Protein AF-A0A267E0D6-F1 (afdb_monomer)

Nearest PDB structures (foldseek):
  5che-assembly1_C  TM=2.047E-01  e=2.163E+00  Arabidopsis thaliana
  5x8t-assembly1_V  TM=2.145E-01  e=2.997E+00  Spinacia oleracea
  7pkt-assembly1_s  TM=1.912E-01  e=7.965E+00  Chlamydomonas reinhardtii

Sequence (137 aa):
MISQPLLALLLAVAAALIPSPVAMATAAEPVCLSAQALAWPRTLGGAPDPLRTYKMSPHSDGTCHFTLLPDSGDPSLKYLVRMDPAGRNPAECRRCVASGCELVTPPSQTEPGCVYRLSNSCQFVSVRASDPSQACP

Mean predicted aligned error: 14.04 Å

Radius of gyration: 26.68 Å; Cα contacts (8 Å, |Δi|>4): 244; chains: 1; bounding box: 34×75×80 Å

pLDDT: mean 7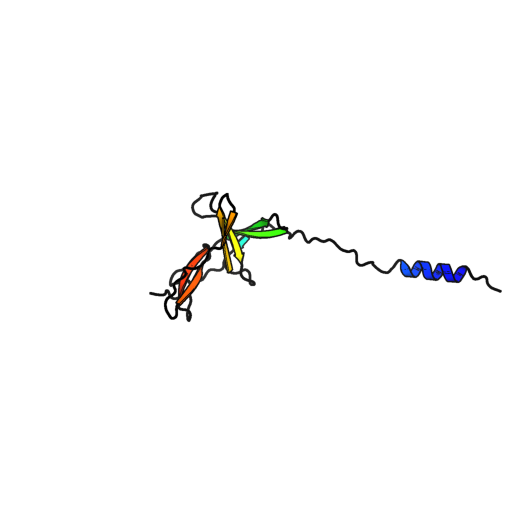3.0, std 18.55, range [36.22, 94.56]

Solvent-accessible surface area (backbone atom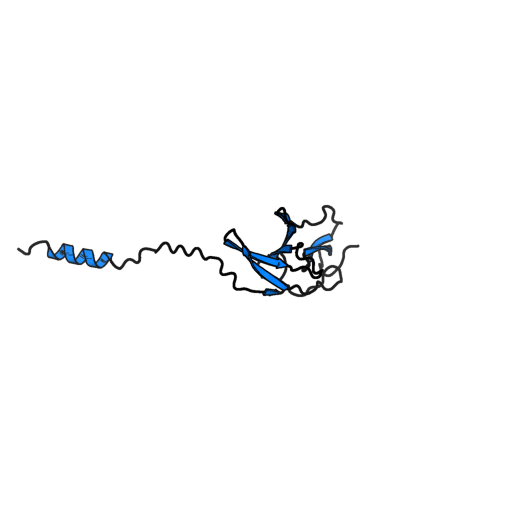s only — not comparable to full-atom values): 8214 Å² total; per-residue (Å²): 137,85,74,76,70,67,68,60,60,62,60,64,65,66,65,74,71,62,79,67,80,69,78,67,78,60,74,66,66,55,78,47,60,82,43,70,46,59,32,60,75,48,54,47,41,69,38,78,36,61,73,34,66,22,47,38,37,68,42,98,86,61,42,69,39,27,30,41,70,49,91,81,73,49,89,65,52,37,28,44,35,40,58,34,98,86,58,40,42,51,68,43,37,22,49,30,48,98,90,48,68,44,76,66,72,70,78,94,75,71,60,92,68,39,40,73,43,64,36,57,83,69,43,68,43,55,10,25,65,93,42,49,46,36,47,50,134

Secondary structure (DSSP, 8-state):
---THHHHHHHHHGGGGS----------------PEEEPPPEEETTEEE---EEEEEE-TTS-EEEEE--TT--TT-EEEEEEPTTSSSEEEEEEEETTEEEE----S---TTEEEEE-TTS-EEEEETTEEEEE--

Foldseek 3Di:
DDDDPVVVVVVVVVVVPPPDPPPPPPPVLVPQPQDWQWAAWDAAAQHIQDIFTWTWDQDPVSDIWTWGDDPVPPRQWIWTFDADPVSHAGPWIWTDGPVGTHTLDDDPDADVQWDWDQTNNRDTFIAGPVDRNHHDD

Structure (mmCIF, N/CA/C/O backbone):
data_AF-A0A267E0D6-F1
#
_entry.id   AF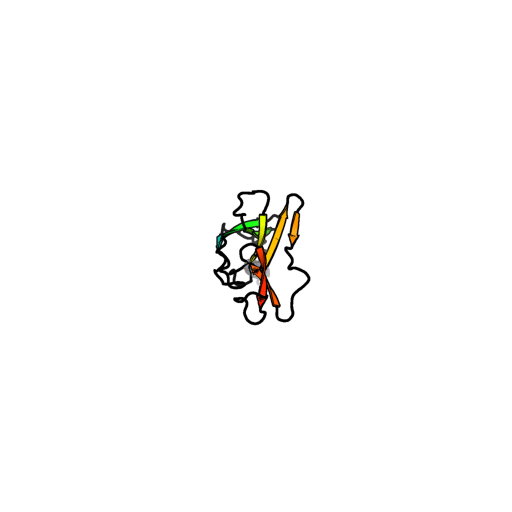-A0A267E0D6-F1
#
loop_
_atom_site.group_PDB
_atom_site.id
_atom_site.type_symbol
_atom_site.label_atom_id
_atom_site.label_alt_id
_atom_site.label_comp_id
_atom_site.label_asym_id
_atom_site.label_entity_id
_atom_site.label_seq_id
_atom_site.pdbx_PDB_ins_code
_atom_site.Cartn_x
_atom_site.Cartn_y
_atom_site.Cartn_z
_atom_site.occupancy
_atom_site.B_iso_or_equiv
_atom_site.auth_seq_id
_atom_sit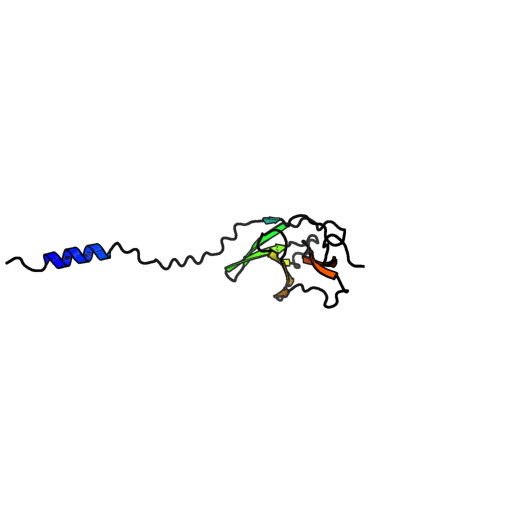e.auth_comp_id
_atom_site.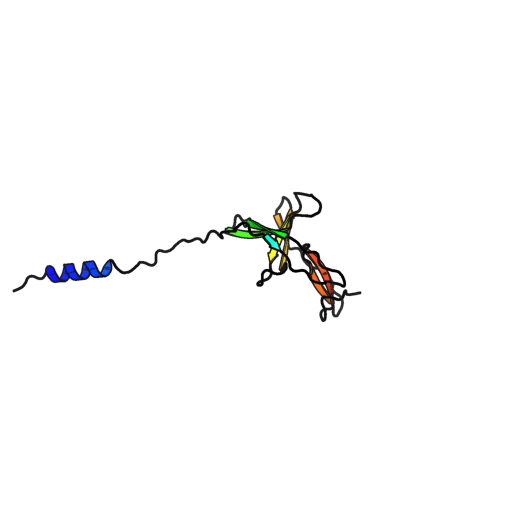auth_asym_id
_atom_site.auth_atom_id
_atom_site.pdbx_PDB_model_num
ATOM 1 N N . MET A 1 1 ? -9.499 -59.025 61.017 1.00 49.00 1 MET A N 1
ATOM 2 C CA . MET A 1 1 ? -10.256 -58.833 59.761 1.00 49.00 1 MET A CA 1
ATOM 3 C C . MET A 1 1 ? -10.448 -57.338 59.595 1.00 49.00 1 MET A C 1
ATOM 5 O O . MET A 1 1 ? -11.284 -56.755 60.271 1.00 49.00 1 MET A O 1
ATOM 9 N N . ILE A 1 2 ? -9.530 -56.702 58.867 1.00 47.69 2 ILE A N 1
ATOM 10 C CA . ILE A 1 2 ? -9.421 -55.242 58.799 1.00 47.69 2 ILE A CA 1
ATOM 11 C C . ILE A 1 2 ? -10.416 -54.748 57.754 1.00 47.69 2 ILE A C 1
ATOM 13 O O . ILE A 1 2 ? -10.408 -55.190 56.608 1.00 47.69 2 ILE A O 1
ATOM 17 N N . SER A 1 3 ? -11.314 -53.896 58.235 1.00 43.91 3 SER A N 1
ATOM 18 C CA . SER A 1 3 ? -12.443 -53.317 57.526 1.00 43.91 3 SER A CA 1
ATOM 19 C C . SER A 1 3 ? -11.979 -52.539 56.289 1.00 43.91 3 SER A C 1
ATOM 21 O O . SER A 1 3 ? -10.941 -51.876 56.306 1.00 43.91 3 SER A O 1
ATOM 23 N N . GLN A 1 4 ? -12.774 -52.604 55.222 1.00 55.06 4 GLN A N 1
ATOM 24 C CA . GLN A 1 4 ? -12.505 -52.043 53.896 1.00 55.06 4 GLN A CA 1
ATOM 25 C C . GLN A 1 4 ? -12.634 -50.504 53.718 1.00 55.06 4 GLN A C 1
ATOM 27 O O . GLN A 1 4 ? -12.395 -50.070 52.590 1.00 55.06 4 GLN A O 1
ATOM 32 N N . PRO A 1 5 ? -12.956 -49.618 54.697 1.00 53.41 5 PRO A N 1
ATOM 33 C CA . PRO A 1 5 ? -13.172 -48.210 54.355 1.00 53.41 5 PRO A CA 1
ATOM 34 C C . PRO A 1 5 ? -11.870 -47.400 54.244 1.00 53.41 5 PRO A C 1
ATOM 36 O O . PRO A 1 5 ? -11.878 -46.309 53.682 1.00 53.41 5 PRO A O 1
ATOM 39 N N . LEU A 1 6 ? -10.737 -47.916 54.736 1.00 49.28 6 LEU A N 1
ATOM 40 C CA . LEU A 1 6 ? -9.462 -47.181 54.749 1.00 49.28 6 LEU A CA 1
ATOM 41 C C . LEU A 1 6 ? -8.773 -47.114 53.378 1.00 49.28 6 LEU A C 1
ATOM 43 O O . LEU A 1 6 ? -8.076 -46.143 53.098 1.00 49.28 6 LEU A O 1
ATOM 47 N N . LEU A 1 7 ? -8.998 -48.097 52.498 1.00 49.84 7 LEU A N 1
ATOM 48 C CA . LEU A 1 7 ? -8.376 -48.117 51.167 1.00 49.84 7 LEU A CA 1
ATOM 49 C C . LEU A 1 7 ? -9.07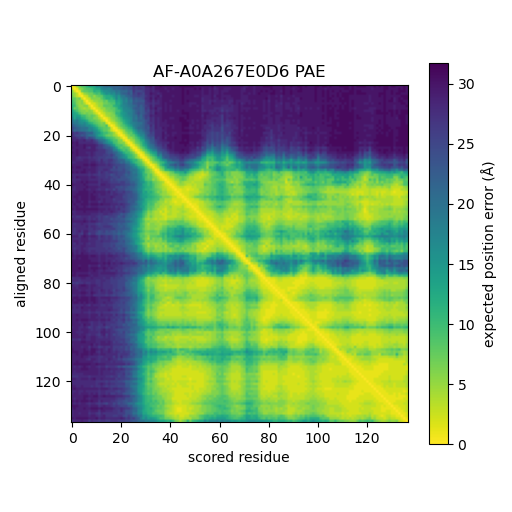7 -47.164 50.180 1.00 49.84 7 LEU A C 1
ATOM 51 O O . LEU A 1 7 ? -8.439 -46.639 49.273 1.00 49.84 7 LEU A O 1
ATOM 55 N N . ALA A 1 8 ? -10.368 -46.884 50.390 1.00 51.53 8 ALA A N 1
ATOM 56 C CA . ALA A 1 8 ? -11.133 -45.959 49.553 1.00 51.53 8 ALA A CA 1
ATOM 57 C C . ALA A 1 8 ? -10.753 -44.486 49.794 1.00 51.53 8 ALA A C 1
ATOM 59 O O . ALA A 1 8 ? -10.767 -43.688 48.859 1.00 51.53 8 ALA A O 1
ATOM 60 N N . LEU A 1 9 ? -10.355 -44.125 51.021 1.00 49.03 9 LEU A N 1
ATOM 61 C CA . LEU A 1 9 ? -9.961 -42.748 51.339 1.00 49.03 9 LEU A CA 1
ATOM 62 C C . LEU A 1 9 ? -8.600 -42.363 50.732 1.00 49.03 9 LEU A C 1
ATOM 64 O O . LEU A 1 9 ? -8.386 -41.202 50.397 1.00 49.03 9 LEU A O 1
ATOM 68 N N . LEU A 1 10 ? -7.699 -43.332 50.540 1.00 49.88 10 LEU A N 1
ATOM 69 C CA . LEU A 1 10 ? -6.371 -43.092 49.962 1.00 49.88 10 LEU A CA 1
ATOM 70 C C . LEU A 1 10 ? -6.407 -42.849 48.443 1.00 49.88 10 LEU A C 1
ATOM 72 O O . LEU A 1 10 ? -5.568 -42.109 47.935 1.00 49.88 10 LEU A O 1
ATOM 76 N N . LEU A 1 11 ? -7.397 -43.386 47.718 1.00 49.59 11 LEU A N 1
ATOM 77 C CA . LEU A 1 11 ? -7.556 -43.120 46.279 1.00 49.59 11 LEU A CA 1
ATOM 78 C C . LEU A 1 11 ? -8.271 -41.796 45.963 1.00 49.59 11 LEU A C 1
ATOM 80 O O . LEU A 1 11 ? -8.097 -41.270 44.867 1.00 49.59 11 LEU A O 1
ATOM 84 N N . ALA A 1 12 ? -9.019 -41.215 46.905 1.00 47.62 12 ALA A N 1
ATOM 85 C CA . ALA A 1 12 ? -9.700 -39.936 46.685 1.00 47.62 12 ALA A CA 1
ATOM 86 C C . ALA A 1 12 ? -8.750 -38.721 46.741 1.00 47.62 12 ALA A C 1
ATOM 88 O O . ALA A 1 12 ? -9.035 -37.689 46.139 1.00 47.62 12 ALA A O 1
ATOM 89 N N . VAL A 1 13 ? -7.600 -38.838 47.417 1.00 48.19 13 VAL A N 1
ATOM 90 C CA . VAL A 1 13 ? -6.628 -37.733 47.551 1.00 48.19 13 VAL A CA 1
ATOM 91 C C . VAL A 1 13 ? -5.671 -37.656 46.352 1.00 48.19 13 VAL A C 1
ATOM 93 O O . VAL A 1 13 ? -5.160 -36.585 46.036 1.00 48.19 13 VAL A O 1
ATOM 96 N N . ALA A 1 14 ? -5.481 -38.752 45.611 1.00 43.69 14 ALA A N 1
ATOM 97 C CA . ALA A 1 14 ? -4.600 -38.779 44.440 1.00 43.69 14 ALA A CA 1
ATOM 98 C C . ALA A 1 14 ? -5.231 -38.181 43.163 1.00 43.69 14 ALA A C 1
ATOM 100 O O . ALA A 1 14 ? -4.512 -37.856 42.222 1.00 43.69 14 ALA A O 1
ATOM 101 N N . ALA A 1 15 ? -6.555 -37.991 43.125 1.00 44.34 15 ALA A N 1
ATOM 102 C CA . ALA A 1 15 ? -7.247 -37.392 41.977 1.00 44.34 15 ALA A CA 1
ATOM 103 C C . ALA A 1 15 ? -7.317 -35.851 42.028 1.00 44.34 15 ALA A C 1
ATOM 105 O O . ALA A 1 15 ? -7.684 -35.224 41.038 1.00 44.34 15 ALA A O 1
ATOM 106 N N . ALA A 1 16 ? -6.932 -35.227 43.147 1.00 43.62 16 ALA A N 1
ATOM 107 C CA . ALA A 1 16 ? -6.955 -33.771 43.319 1.00 43.62 16 ALA A CA 1
ATOM 108 C C . ALA A 1 16 ? -5.681 -33.055 42.816 1.00 43.62 16 ALA A C 1
ATOM 110 O O . ALA A 1 16 ? -5.557 -31.843 42.968 1.00 43.62 16 ALA A O 1
ATOM 111 N N . LEU A 1 17 ? -4.734 -33.790 42.221 1.00 42.44 17 LEU A N 1
ATOM 112 C CA . LEU A 1 17 ? -3.463 -33.259 41.703 1.00 42.44 17 LEU A CA 1
ATOM 113 C C . LEU A 1 17 ? -3.293 -33.433 40.192 1.00 42.44 17 LEU A C 1
ATOM 115 O O . LEU A 1 17 ? -2.207 -33.203 39.667 1.00 42.44 17 LEU A O 1
ATOM 119 N N . ILE A 1 18 ? -4.360 -33.787 39.475 1.00 40.94 18 ILE A N 1
ATOM 120 C CA . ILE A 1 18 ? -4.381 -33.568 38.033 1.00 40.94 18 ILE A CA 1
ATOM 121 C C . ILE A 1 18 ? -4.766 -32.099 37.862 1.00 40.94 18 ILE A C 1
ATOM 123 O O . ILE A 1 18 ? -5.914 -31.754 38.155 1.00 40.94 18 ILE A O 1
ATOM 127 N N . PRO A 1 19 ? -3.864 -31.204 37.423 1.00 37.72 19 PRO A N 1
ATOM 128 C CA . PRO A 1 19 ? -4.329 -29.971 36.830 1.00 37.72 19 PRO A CA 1
ATOM 129 C C . PRO A 1 19 ? -5.203 -30.400 35.655 1.00 37.72 19 PRO A C 1
ATOM 131 O O . PRO A 1 19 ? -4.705 -30.851 34.622 1.00 37.72 19 PRO A O 1
ATOM 134 N N . SER A 1 20 ? -6.524 -30.298 35.821 1.00 38.62 20 SER A N 1
ATOM 135 C CA . SER A 1 20 ? -7.407 -30.107 34.682 1.00 38.62 20 SER A CA 1
ATOM 136 C C . SER A 1 20 ? -6.698 -29.093 33.792 1.00 38.62 20 SER A C 1
ATOM 138 O O . SER A 1 20 ? -6.246 -28.071 34.328 1.00 38.62 20 SER A O 1
ATOM 140 N N . PRO A 1 21 ? -6.542 -29.335 32.479 1.00 39.62 21 PRO A N 1
ATOM 141 C CA . PRO A 1 21 ? -6.255 -28.236 31.592 1.00 39.62 21 PRO A CA 1
ATOM 142 C C . PRO A 1 21 ? -7.449 -27.315 31.790 1.00 39.62 21 PRO A C 1
ATOM 144 O O . PRO A 1 21 ? -8.543 -27.557 31.283 1.00 39.62 21 PRO A O 1
ATOM 147 N N . VAL A 1 22 ? -7.258 -26.303 32.640 1.00 39.66 22 VAL A N 1
ATOM 148 C CA . VAL A 1 22 ? -7.991 -25.063 32.568 1.00 39.66 22 VAL A CA 1
ATOM 149 C C . VAL A 1 22 ? -7.966 -24.799 31.082 1.00 39.66 22 VAL A C 1
ATOM 151 O O . VAL A 1 22 ? -6.899 -24.592 30.498 1.00 39.66 22 VAL A O 1
ATOM 154 N N . ALA A 1 23 ? -9.132 -24.942 30.459 1.00 37.84 23 ALA A N 1
ATOM 155 C CA . ALA A 1 23 ? -9.439 -24.225 29.255 1.00 37.84 23 ALA A CA 1
ATOM 156 C C . ALA A 1 23 ? -9.204 -22.771 29.655 1.00 37.84 23 ALA A C 1
ATOM 158 O O . ALA A 1 23 ? -10.096 -22.079 30.140 1.00 37.84 23 ALA A O 1
ATOM 159 N N . MET A 1 24 ? -7.939 -22.356 29.571 1.00 36.94 24 MET A N 1
ATOM 160 C CA . MET A 1 24 ? -7.554 -20.978 29.530 1.00 36.94 24 MET A CA 1
ATOM 161 C C . MET A 1 24 ? -8.149 -20.570 28.200 1.00 36.94 24 MET A C 1
ATOM 163 O O . MET A 1 24 ? -7.518 -20.630 27.152 1.00 36.94 24 MET A O 1
ATOM 167 N N . ALA A 1 25 ? -9.405 -20.144 28.262 1.00 41.34 25 ALA A N 1
ATOM 168 C CA . ALA A 1 25 ? -9.803 -18.944 27.576 1.00 41.34 25 ALA A CA 1
ATOM 169 C C . ALA A 1 25 ? -8.898 -17.809 28.089 1.00 41.34 25 ALA A C 1
ATOM 171 O O . ALA A 1 25 ? -9.309 -16.927 28.826 1.00 41.34 25 ALA A O 1
ATOM 172 N N . THR A 1 26 ? -7.619 -17.876 27.747 1.00 36.22 26 THR A N 1
ATOM 173 C CA . THR A 1 26 ? -6.995 -16.747 27.114 1.00 36.22 26 THR A CA 1
ATOM 174 C C . THR A 1 26 ? -7.219 -17.072 25.630 1.00 36.22 26 THR A C 1
ATOM 176 O O . THR A 1 26 ? -6.380 -17.614 24.928 1.00 36.22 26 THR A O 1
ATOM 179 N N . ALA A 1 27 ? -8.400 -16.810 25.061 1.00 38.28 27 ALA A N 1
ATOM 180 C CA . ALA A 1 27 ? -8.655 -15.462 24.558 1.00 38.28 27 ALA A CA 1
ATOM 181 C C . ALA A 1 27 ? -7.470 -14.557 24.903 1.00 38.28 27 ALA A C 1
ATOM 183 O O . ALA A 1 27 ? -7.521 -13.754 25.829 1.00 38.28 27 ALA A O 1
ATOM 184 N N . ALA A 1 28 ? -6.332 -14.810 24.251 1.00 40.50 28 ALA A N 1
ATOM 185 C CA . ALA A 1 28 ? -5.340 -13.790 24.082 1.00 40.50 28 ALA A CA 1
ATOM 186 C C . ALA A 1 28 ? -6.118 -12.724 23.321 1.00 40.50 28 ALA A C 1
ATOM 188 O O . ALA A 1 28 ? -6.192 -12.767 22.097 1.00 40.50 28 ALA A O 1
ATOM 189 N N . GLU A 1 29 ? -6.799 -11.831 24.053 1.00 40.16 29 GLU A N 1
ATOM 190 C CA . GLU A 1 29 ? -7.022 -10.490 23.554 1.00 40.16 29 GLU A CA 1
ATOM 191 C C . GLU A 1 29 ? -5.669 -10.133 22.970 1.00 40.16 29 GLU A C 1
ATOM 193 O O . GLU A 1 29 ? -4.671 -10.231 23.701 1.00 40.16 29 GLU A O 1
ATOM 198 N N . PRO A 1 30 ? -5.565 -9.908 21.652 1.00 48.78 30 PRO A N 1
ATOM 199 C CA . PRO A 1 30 ? -4.284 -9.543 21.114 1.00 48.78 30 PRO A CA 1
ATOM 200 C C . PRO A 1 30 ? -3.941 -8.262 21.858 1.00 48.78 30 PRO A C 1
ATOM 202 O O . PRO A 1 30 ? -4.595 -7.229 21.705 1.00 48.78 30 PRO A O 1
ATOM 205 N N . VAL A 1 31 ? -2.980 -8.353 22.772 1.00 51.88 31 VAL A N 1
ATOM 206 C CA . VAL A 1 31 ? -2.470 -7.188 23.457 1.00 51.88 31 VAL A CA 1
ATOM 207 C C . VAL A 1 31 ? -1.721 -6.465 22.358 1.00 51.88 31 VAL A C 1
ATOM 209 O O . VAL A 1 31 ? -0.533 -6.684 22.126 1.00 51.88 31 VAL A O 1
ATOM 212 N N . CYS A 1 32 ? -2.453 -5.636 21.621 1.00 61.03 32 CYS A N 1
ATOM 213 C CA . CYS A 1 32 ? -1.906 -4.619 20.763 1.00 61.03 32 CYS A CA 1
ATOM 214 C C . CYS A 1 32 ? -1.313 -3.600 21.730 1.00 61.03 32 CYS A C 1
ATOM 216 O O . CYS A 1 32 ? -1.879 -2.530 21.952 1.00 61.03 32 CYS A O 1
ATOM 218 N N . LEU A 1 33 ? -0.187 -3.960 22.364 1.00 51.66 33 LEU A N 1
ATOM 219 C CA . LEU A 1 33 ? 0.751 -2.990 22.903 1.00 51.66 33 LEU A CA 1
ATOM 220 C C . LEU A 1 33 ? 0.846 -1.928 21.822 1.00 51.66 33 LEU A C 1
ATOM 222 O O . LEU A 1 33 ? 0.992 -2.286 20.654 1.00 51.66 33 LEU A O 1
ATOM 226 N N . SER A 1 34 ? 0.640 -0.667 22.195 1.00 53.28 34 SER A N 1
ATOM 227 C CA . SER A 1 34 ? 0.633 0.502 21.316 1.00 53.28 34 SER A CA 1
ATOM 228 C C . SER A 1 34 ? 1.992 0.653 20.630 1.00 53.28 34 SER A C 1
ATOM 230 O O . SER A 1 34 ? 2.797 1.521 20.961 1.00 53.28 34 SER A O 1
ATOM 232 N N . ALA A 1 35 ? 2.267 -0.266 19.719 1.00 61.59 35 ALA A N 1
ATOM 233 C CA . ALA A 1 35 ? 3.508 -0.472 19.034 1.00 61.59 35 ALA A CA 1
ATOM 234 C C . ALA A 1 35 ? 3.410 0.315 17.741 1.00 61.59 35 ALA A C 1
ATOM 236 O O . ALA A 1 35 ? 2.410 0.284 17.016 1.00 61.59 35 ALA A O 1
ATOM 237 N N . GLN A 1 36 ? 4.455 1.077 17.484 1.00 66.19 36 GLN A N 1
ATOM 238 C CA . GLN A 1 36 ? 4.648 1.703 16.198 1.00 66.19 36 GLN A CA 1
ATOM 239 C C . GLN A 1 36 ? 5.469 0.722 15.370 1.00 66.19 36 GLN A C 1
ATOM 241 O O . GLN A 1 36 ? 6.537 0.297 15.808 1.00 66.19 36 GLN A O 1
ATOM 246 N N . ALA A 1 37 ? 4.968 0.338 14.201 1.00 69.12 37 ALA A N 1
ATOM 247 C CA . ALA A 1 37 ? 5.808 -0.328 13.216 1.00 69.12 37 ALA A CA 1
ATOM 248 C C . ALA A 1 37 ? 6.477 0.751 12.372 1.00 69.12 37 ALA A C 1
ATOM 250 O O . ALA A 1 37 ? 5.803 1.660 11.881 1.00 69.12 37 ALA A O 1
ATOM 251 N N . LEU A 1 38 ? 7.791 0.652 12.209 1.00 75.94 38 LEU A N 1
ATOM 252 C CA . LEU A 1 38 ? 8.526 1.467 11.256 1.00 75.94 38 LEU A CA 1
ATOM 253 C C . LEU A 1 38 ? 8.768 0.611 10.019 1.00 75.94 38 LEU A C 1
ATOM 255 O O . LEU A 1 38 ? 9.388 -0.447 10.126 1.00 75.94 38 LEU A O 1
ATOM 259 N N . ALA A 1 39 ? 8.292 1.049 8.856 1.00 77.81 39 ALA A N 1
ATOM 260 C CA . ALA A 1 39 ? 8.718 0.392 7.633 1.00 77.81 39 ALA A CA 1
ATOM 261 C C . ALA A 1 39 ? 10.211 0.634 7.401 1.00 77.81 39 ALA A C 1
ATOM 263 O O . ALA A 1 39 ? 10.683 1.761 7.544 1.00 77.81 39 ALA A O 1
ATOM 264 N N . TRP A 1 40 ? 10.944 -0.404 7.003 1.00 77.00 40 TRP A N 1
ATOM 265 C CA . TRP A 1 40 ? 12.360 -0.276 6.682 1.00 77.00 40 TRP A CA 1
ATOM 266 C C . TRP A 1 40 ? 12.555 0.516 5.376 1.00 77.00 40 TRP A C 1
ATOM 268 O O . TRP A 1 40 ? 11.755 0.367 4.438 1.00 77.00 40 TRP A O 1
ATOM 278 N N . PRO A 1 41 ? 13.612 1.348 5.292 1.00 76.88 41 PRO A N 1
ATOM 279 C CA . PRO A 1 41 ? 13.923 2.096 4.094 1.00 76.88 41 PRO A CA 1
ATOM 280 C C . PRO A 1 41 ? 14.402 1.125 3.018 1.00 76.88 41 PRO A C 1
ATOM 282 O O . PRO A 1 41 ? 15.151 0.182 3.279 1.00 76.88 41 PRO A O 1
ATOM 285 N N . ARG A 1 42 ? 13.958 1.369 1.794 1.00 86.38 42 ARG A N 1
ATOM 286 C CA . ARG A 1 42 ? 14.336 0.603 0.608 1.00 86.38 42 ARG A CA 1
ATOM 287 C C . ARG A 1 42 ? 14.266 1.509 -0.606 1.00 86.38 42 ARG A C 1
ATOM 289 O O . ARG A 1 42 ? 13.613 2.547 -0.562 1.00 86.38 42 ARG A O 1
ATOM 296 N N . THR A 1 43 ? 14.907 1.104 -1.688 1.00 87.69 43 THR A N 1
ATOM 297 C CA . THR A 1 43 ? 14.757 1.770 -2.982 1.00 87.69 43 THR A CA 1
ATOM 298 C C . THR A 1 43 ? 13.725 1.005 -3.795 1.00 87.69 43 THR A C 1
ATOM 300 O O . THR A 1 43 ? 13.820 -0.215 -3.920 1.00 87.69 43 THR A O 1
ATOM 303 N N . LEU A 1 44 ? 12.736 1.711 -4.333 1.00 89.12 44 LEU A N 1
ATOM 304 C CA . LEU A 1 44 ? 11.758 1.173 -5.270 1.00 89.12 44 LEU A CA 1
ATOM 305 C C . LEU A 1 44 ? 11.736 2.063 -6.505 1.00 89.12 44 LEU A C 1
ATOM 307 O O . LEU A 1 44 ? 11.578 3.276 -6.394 1.00 89.12 44 LEU A O 1
ATOM 311 N N . GLY A 1 45 ? 11.895 1.470 -7.687 1.00 87.12 45 GLY A N 1
ATOM 312 C CA . GLY A 1 45 ? 11.759 2.221 -8.936 1.00 87.12 45 GLY A CA 1
ATOM 313 C C . GLY A 1 45 ? 12.773 3.365 -9.096 1.00 87.12 45 GLY A C 1
ATOM 314 O O . GLY A 1 45 ? 12.446 4.410 -9.642 1.00 87.12 45 GLY A O 1
ATOM 315 N N . GLY A 1 46 ? 13.988 3.210 -8.569 1.00 87.19 46 GLY A N 1
ATOM 316 C CA . GLY A 1 46 ? 15.041 4.228 -8.604 1.00 87.19 46 GLY A CA 1
ATOM 317 C C . GLY A 1 46 ? 14.897 5.339 -7.561 1.00 87.19 46 GLY A C 1
ATOM 318 O O . GLY A 1 46 ? 15.771 6.200 -7.486 1.00 87.19 46 GLY A O 1
ATOM 319 N N . ALA A 1 47 ? 13.844 5.316 -6.739 1.00 86.38 47 ALA A N 1
ATOM 320 C CA . ALA A 1 47 ? 13.583 6.317 -5.710 1.00 86.38 47 ALA A CA 1
ATOM 321 C C . ALA A 1 47 ? 13.578 5.699 -4.299 1.00 86.38 47 ALA A C 1
ATOM 323 O O . ALA A 1 47 ? 13.193 4.538 -4.127 1.00 86.38 47 ALA A O 1
ATOM 324 N N . PRO A 1 48 ? 13.992 6.451 -3.265 1.00 86.75 48 PRO A N 1
ATOM 325 C CA . PRO A 1 48 ? 13.843 6.006 -1.886 1.00 86.75 48 PRO A CA 1
ATOM 326 C C . PRO A 1 48 ? 12.355 5.896 -1.519 1.00 86.75 48 PRO A C 1
ATOM 328 O O . PRO A 1 48 ? 11.605 6.865 -1.617 1.00 86.75 48 PRO A O 1
ATOM 331 N N . ASP A 1 49 ? 11.935 4.715 -1.066 1.00 86.50 49 ASP A N 1
ATOM 332 C CA . ASP A 1 49 ? 10.624 4.477 -0.465 1.00 86.50 49 ASP A CA 1
ATOM 333 C C . ASP A 1 49 ? 10.647 5.045 0.964 1.00 86.50 49 ASP A C 1
ATOM 335 O O . ASP A 1 49 ? 11.401 4.537 1.808 1.00 86.50 49 ASP A O 1
ATOM 339 N N . PRO A 1 50 ? 9.895 6.124 1.252 1.00 80.88 50 PRO A N 1
ATOM 340 C CA . PRO A 1 50 ? 10.036 6.857 2.500 1.00 80.88 50 PRO A CA 1
ATOM 341 C C . PRO A 1 50 ? 9.743 5.968 3.710 1.00 80.88 50 PRO A C 1
ATOM 343 O O . PRO A 1 50 ? 8.893 5.072 3.674 1.00 80.88 50 PRO A O 1
ATOM 346 N N . LEU A 1 51 ? 10.435 6.251 4.814 1.00 81.88 51 LEU A N 1
ATOM 347 C CA . LEU A 1 51 ? 10.102 5.671 6.111 1.00 81.88 51 LEU A CA 1
ATOM 348 C C . LEU A 1 51 ? 8.662 6.051 6.460 1.00 81.88 51 LEU A C 1
ATOM 350 O O . LEU A 1 51 ? 8.286 7.223 6.401 1.00 81.88 51 LEU A O 1
ATOM 354 N N . ARG A 1 52 ? 7.860 5.056 6.835 1.00 83.00 52 ARG A N 1
ATOM 355 C CA . ARG A 1 52 ? 6.493 5.264 7.309 1.00 83.00 52 ARG A CA 1
ATOM 356 C C . ARG A 1 52 ? 6.308 4.620 8.665 1.00 83.00 52 ARG A C 1
ATOM 358 O O . ARG A 1 52 ? 6.711 3.477 8.881 1.00 83.00 52 ARG A O 1
ATOM 365 N N . THR A 1 53 ? 5.683 5.377 9.554 1.00 79.94 53 THR A N 1
ATOM 366 C CA . THR A 1 53 ? 5.258 4.900 10.862 1.00 79.94 53 THR A CA 1
ATOM 367 C C . THR A 1 53 ? 3.807 4.469 10.768 1.00 79.94 53 THR A C 1
ATOM 369 O O . THR A 1 53 ? 2.952 5.243 10.335 1.00 79.94 53 THR A O 1
ATOM 372 N N . TYR A 1 54 ? 3.522 3.254 11.217 1.00 81.00 54 TYR A N 1
ATOM 373 C CA . TYR A 1 54 ? 2.161 2.754 11.326 1.00 81.00 54 TYR A CA 1
ATOM 374 C C . TYR A 1 54 ? 1.777 2.619 12.785 1.00 81.00 54 TYR A C 1
ATOM 376 O O . TYR A 1 54 ? 2.527 2.076 13.599 1.00 81.00 54 TYR A O 1
ATOM 384 N N . LYS A 1 55 ? 0.573 3.079 13.107 1.00 80.44 55 LYS A N 1
ATOM 385 C CA . LYS A 1 55 ? 0.002 2.921 14.437 1.00 80.44 55 LYS A CA 1
ATOM 386 C C . LYS A 1 55 ? -0.689 1.566 14.525 1.00 80.44 55 LYS A C 1
ATOM 388 O O . LYS A 1 55 ? -1.674 1.350 13.824 1.00 80.44 55 LYS A O 1
ATOM 393 N N . MET A 1 56 ? -0.210 0.673 15.385 1.00 79.81 56 MET A N 1
ATOM 394 C CA . MET A 1 56 ? -0.932 -0.557 15.702 1.00 79.81 56 MET A CA 1
ATOM 395 C C . MET A 1 56 ? -2.128 -0.228 16.599 1.00 79.81 56 MET A C 1
ATOM 397 O O . MET A 1 56 ? -2.023 0.577 17.527 1.00 79.81 56 MET A O 1
ATOM 401 N N . SER A 1 57 ? -3.296 -0.783 16.303 1.00 75.19 57 SER A N 1
ATOM 402 C CA . SER A 1 57 ? -4.500 -0.609 17.117 1.00 75.19 57 SER A CA 1
ATOM 403 C C . SER A 1 57 ? -5.313 -1.901 17.149 1.00 75.19 57 SER A C 1
ATOM 405 O O . SER A 1 57 ? -5.353 -2.605 16.135 1.00 75.19 57 SER A O 1
ATOM 407 N N . PRO A 1 58 ? -5.949 -2.221 18.289 1.00 73.44 58 PRO A N 1
ATOM 408 C CA . PRO A 1 58 ? -6.869 -3.344 18.364 1.00 73.44 58 PRO A CA 1
ATOM 409 C C . PRO A 1 58 ? -8.072 -3.090 17.456 1.00 73.44 58 PRO A C 1
ATOM 411 O O . PRO A 1 58 ? -8.585 -1.970 17.372 1.00 73.44 58 PRO A O 1
ATOM 414 N N . HIS A 1 59 ? -8.495 -4.132 16.755 1.00 69.94 59 HIS A N 1
ATOM 415 C CA . HIS A 1 59 ? -9.656 -4.140 15.887 1.00 69.94 59 HIS A CA 1
ATOM 416 C C . HIS A 1 59 ? -10.783 -4.977 16.505 1.00 69.94 59 HIS A C 1
ATOM 418 O O . HIS A 1 59 ? -10.559 -5.813 17.380 1.00 69.94 59 HIS A O 1
ATOM 424 N N . SER A 1 60 ? -12.021 -4.715 16.081 1.00 66.69 60 SER A N 1
ATOM 425 C CA . SER A 1 60 ? -13.237 -5.293 16.674 1.00 66.69 60 SER A CA 1
ATOM 426 C C . SER A 1 60 ? -13.354 -6.810 16.512 1.00 66.69 60 SER A C 1
ATOM 428 O O . SER A 1 60 ? -14.136 -7.437 17.215 1.00 66.69 60 SER A O 1
ATOM 430 N N . ASP A 1 61 ? -12.597 -7.393 15.586 1.00 70.44 61 ASP A N 1
ATOM 431 C CA . ASP A 1 61 ? -12.504 -8.837 15.357 1.00 70.44 61 ASP A CA 1
ATOM 432 C C . ASP A 1 61 ? -11.487 -9.531 16.278 1.00 70.44 61 ASP A C 1
ATOM 434 O O . ASP A 1 61 ? -11.216 -10.719 16.114 1.00 70.44 61 ASP A O 1
ATOM 438 N N . GLY A 1 62 ? -10.918 -8.806 17.246 1.00 63.22 62 GLY A N 1
ATOM 439 C CA . GLY A 1 62 ? -9.907 -9.348 18.141 1.00 63.22 62 GLY A CA 1
ATOM 440 C C . GLY A 1 62 ? -8.573 -9.574 17.438 1.00 63.22 62 GLY A C 1
ATOM 441 O O . GLY A 1 62 ? -7.846 -10.492 17.810 1.00 63.22 62 GLY A O 1
ATOM 442 N N . THR A 1 63 ? -8.239 -8.758 16.432 1.00 70.12 63 THR A N 1
ATOM 443 C CA . THR A 1 63 ? -6.908 -8.704 15.805 1.00 70.12 63 THR A CA 1
ATOM 444 C C . THR A 1 63 ? -6.256 -7.326 15.976 1.00 70.12 63 THR A C 1
ATOM 446 O O . THR A 1 63 ? -6.908 -6.355 16.358 1.00 70.12 63 THR A O 1
ATOM 449 N N . CYS A 1 64 ? -4.948 -7.215 15.725 1.00 71.38 64 CYS A N 1
ATOM 450 C CA . CYS A 1 64 ? -4.263 -5.923 15.677 1.00 71.38 64 CYS A CA 1
ATOM 451 C C . CYS A 1 64 ? -4.066 -5.489 14.231 1.00 71.38 64 CYS A C 1
ATOM 453 O O . CYS A 1 64 ? -3.459 -6.217 13.445 1.00 71.38 64 CYS A O 1
ATOM 455 N N . HIS A 1 65 ? -4.472 -4.267 13.906 1.00 75.31 65 HIS A N 1
ATOM 456 C CA . HIS A 1 65 ? -4.239 -3.686 12.592 1.00 75.31 65 HIS A CA 1
ATOM 457 C C . HIS A 1 65 ? -3.256 -2.525 12.672 1.00 75.31 65 HIS A C 1
ATOM 459 O O . HIS A 1 65 ? -3.322 -1.691 13.577 1.00 75.31 65 HIS A O 1
ATOM 465 N N . PHE A 1 66 ? -2.351 -2.448 11.700 1.00 79.56 66 PHE A N 1
ATOM 466 C CA . PHE A 1 66 ? -1.498 -1.281 11.524 1.00 79.56 66 PHE A CA 1
ATOM 467 C C . PHE A 1 66 ? -2.246 -0.245 10.700 1.00 79.56 66 PHE A C 1
ATOM 469 O O . PHE A 1 66 ? -2.840 -0.579 9.684 1.00 79.56 66 PHE A O 1
ATOM 476 N N . THR A 1 67 ? -2.232 1.011 11.129 1.00 77.19 67 THR A N 1
ATOM 477 C CA . THR A 1 67 ? -2.843 2.106 10.382 1.00 77.19 67 THR A CA 1
ATOM 478 C C . THR A 1 67 ? -1.768 3.054 9.883 1.00 77.19 67 THR A C 1
ATOM 480 O O . THR A 1 67 ? -1.019 3.600 10.698 1.00 77.19 67 THR A O 1
ATOM 483 N N . LEU A 1 68 ? -1.698 3.275 8.568 1.00 76.50 68 LEU A N 1
ATOM 484 C CA . LEU A 1 68 ? -0.932 4.397 8.025 1.00 76.50 68 LEU A CA 1
ATOM 485 C C . LEU A 1 68 ? -1.762 5.664 8.228 1.00 76.50 68 LEU A C 1
ATOM 487 O O . LEU A 1 68 ? -2.859 5.783 7.675 1.00 76.50 68 LEU A O 1
ATOM 491 N N . LEU A 1 69 ? -1.252 6.588 9.039 1.00 68.25 69 LEU A N 1
ATOM 492 C CA . LEU A 1 69 ? -1.829 7.922 9.143 1.00 68.25 69 LEU A CA 1
ATOM 493 C C . LEU A 1 69 ? -1.411 8.712 7.894 1.00 68.25 69 LEU A C 1
ATOM 495 O O . LEU A 1 69 ? -0.227 8.701 7.549 1.00 68.25 69 LEU A O 1
ATOM 499 N N . PRO A 1 70 ? -2.348 9.351 7.183 1.00 61.41 70 PRO A N 1
ATOM 500 C CA . PRO A 1 70 ? -2.012 10.099 5.986 1.00 61.41 70 PRO A CA 1
ATOM 501 C C . PRO A 1 70 ? -1.196 11.340 6.356 1.00 61.41 70 PRO A C 1
ATOM 503 O O . PRO A 1 70 ? -1.534 12.072 7.284 1.00 61.41 70 PRO A O 1
ATOM 506 N N . ASP A 1 71 ? -0.143 11.598 5.581 1.00 60.50 71 ASP A N 1
ATOM 507 C CA . ASP A 1 71 ? 0.665 12.824 5.673 1.00 60.50 71 ASP A CA 1
ATOM 508 C C . ASP A 1 71 ? -0.176 14.076 5.359 1.00 60.50 71 ASP A C 1
ATOM 510 O O . ASP A 1 71 ? 0.073 15.165 5.861 1.00 60.50 71 ASP A O 1
ATOM 514 N N . SER A 1 72 ? -1.229 13.898 4.554 1.00 51.38 72 SER A N 1
ATOM 515 C CA . SER A 1 72 ? -2.086 14.957 4.022 1.00 51.38 72 SER A CA 1
ATOM 516 C C . SER A 1 72 ? -3.065 15.566 5.031 1.00 51.38 72 SER A C 1
ATOM 518 O O . SER A 1 72 ? -3.892 16.383 4.637 1.00 51.38 72 SER A O 1
ATOM 520 N N . GLY A 1 73 ? -3.025 15.166 6.308 1.00 48.03 73 GLY A N 1
ATOM 521 C CA . GLY A 1 73 ? -3.882 15.735 7.356 1.00 48.03 73 GLY A CA 1
ATOM 522 C C . GLY A 1 73 ? -5.378 15.426 7.214 1.00 48.03 73 GLY A C 1
ATOM 523 O O . GLY A 1 73 ? -6.170 15.942 7.997 1.00 48.03 73 GLY A O 1
ATOM 524 N N . ASP A 1 74 ? -5.771 14.582 6.254 1.00 51.88 74 ASP A N 1
ATOM 525 C CA . ASP A 1 74 ? -7.152 14.136 6.065 1.00 51.88 74 ASP A CA 1
ATOM 526 C C . ASP A 1 74 ? -7.456 12.984 7.042 1.00 51.88 74 ASP A C 1
ATOM 528 O O . ASP A 1 74 ? -6.954 11.874 6.865 1.00 51.88 74 ASP A O 1
ATOM 532 N N . PRO A 1 75 ? -8.255 13.195 8.100 1.00 57.28 75 PRO A N 1
ATOM 533 C CA . PRO A 1 75 ? -8.508 12.163 9.105 1.00 57.28 75 PRO A CA 1
ATOM 534 C C . PRO A 1 75 ? -9.408 11.028 8.589 1.00 57.28 75 PRO A C 1
ATOM 536 O O . PRO A 1 75 ? -9.572 10.014 9.280 1.00 57.28 75 PRO A O 1
ATOM 539 N N . SER A 1 76 ? -10.024 11.199 7.416 1.00 55.66 76 SER A N 1
ATOM 540 C CA . SER A 1 76 ? -10.955 10.255 6.801 1.00 55.66 76 SER A CA 1
ATOM 541 C C . SER A 1 76 ? -10.235 9.182 5.988 1.00 55.66 76 SER A C 1
ATOM 543 O O . SER A 1 76 ? -10.786 8.100 5.791 1.00 55.66 76 SER A O 1
ATOM 545 N N . LEU A 1 77 ? -9.002 9.444 5.555 1.00 60.00 77 LEU A N 1
ATOM 546 C CA . LEU A 1 77 ? -8.219 8.525 4.740 1.00 60.00 77 LEU A CA 1
ATOM 547 C C . LEU A 1 77 ? -7.312 7.664 5.625 1.00 60.00 77 LEU A C 1
ATOM 549 O O . LEU A 1 77 ? -6.221 8.062 6.010 1.00 60.00 77 LEU A O 1
ATOM 553 N N . LYS A 1 78 ? -7.760 6.456 5.963 1.00 77.69 78 LYS A N 1
ATOM 554 C CA . LYS A 1 78 ? -6.983 5.512 6.784 1.00 77.69 78 LYS A CA 1
ATOM 555 C C . LYS A 1 78 ? -6.649 4.284 5.958 1.00 77.69 78 LYS A C 1
ATOM 557 O O . LYS A 1 78 ? -7.529 3.746 5.294 1.00 77.69 78 LYS A O 1
ATOM 562 N N . TYR A 1 79 ? -5.408 3.814 6.014 1.00 85.00 79 TYR A N 1
ATOM 563 C CA . TYR A 1 79 ? -5.069 2.502 5.461 1.00 85.00 79 TYR A CA 1
ATOM 564 C C . TYR A 1 79 ? -4.927 1.499 6.587 1.00 85.00 79 TYR A C 1
ATOM 566 O O . TYR A 1 79 ? -4.140 1.753 7.491 1.00 85.00 79 TYR A O 1
ATOM 574 N N . LEU A 1 80 ? -5.624 0.367 6.509 1.00 87.19 80 LEU A N 1
ATOM 575 C CA . LEU A 1 80 ? -5.254 -0.816 7.281 1.00 87.19 80 LEU A CA 1
ATOM 576 C C . LEU A 1 80 ? -4.118 -1.515 6.552 1.00 87.19 80 LEU A C 1
ATOM 578 O O . LEU A 1 80 ? -4.185 -1.746 5.348 1.00 87.19 80 LEU A O 1
ATOM 582 N N . VAL A 1 81 ? -3.072 -1.836 7.285 1.00 87.88 81 VAL A N 1
ATOM 583 C CA . VAL A 1 81 ? -1.828 -2.359 6.754 1.00 87.88 81 VAL A CA 1
ATOM 584 C C . VAL A 1 81 ? -1.567 -3.699 7.405 1.00 87.88 81 VAL A C 1
ATOM 586 O O . VAL A 1 81 ? -1.580 -3.843 8.630 1.00 87.88 81 VAL A O 1
ATOM 589 N N . ARG A 1 82 ? -1.308 -4.688 6.561 1.00 86.69 82 ARG A N 1
ATOM 590 C CA . ARG A 1 82 ? -0.742 -5.959 6.971 1.00 86.69 82 ARG A CA 1
ATOM 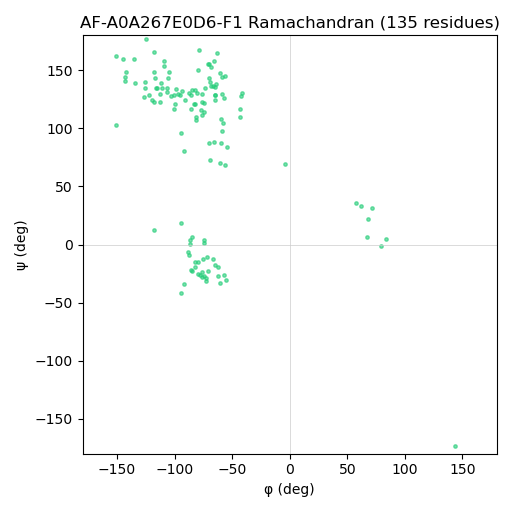591 C C . ARG A 1 82 ? 0.735 -5.921 6.632 1.00 86.69 82 ARG A C 1
ATOM 593 O O . ARG A 1 82 ? 1.105 -5.811 5.464 1.00 86.69 82 ARG A O 1
ATOM 600 N N . MET A 1 83 ? 1.573 -5.990 7.655 1.00 83.56 83 MET A N 1
ATOM 601 C CA . MET A 1 83 ? 3.016 -6.099 7.465 1.00 83.56 83 MET A CA 1
ATOM 602 C C . MET A 1 83 ? 3.371 -7.491 6.932 1.00 83.56 83 MET A C 1
ATOM 604 O O . MET A 1 83 ? 2.624 -8.454 7.126 1.00 83.56 83 MET A O 1
ATOM 608 N N . ASP A 1 84 ? 4.508 -7.600 6.253 1.00 83.50 84 ASP A N 1
ATOM 609 C CA . ASP A 1 84 ? 5.082 -8.891 5.889 1.00 83.50 84 ASP A CA 1
ATOM 610 C C . ASP A 1 84 ? 5.456 -9.712 7.146 1.00 83.50 84 ASP A C 1
ATOM 612 O O . ASP A 1 84 ? 5.534 -9.154 8.243 1.00 83.50 84 ASP A O 1
ATOM 616 N N . PRO A 1 85 ? 5.701 -11.031 7.027 1.00 78.44 85 PRO A N 1
ATOM 617 C CA . PRO A 1 85 ? 6.001 -11.887 8.177 1.00 78.44 85 PRO A CA 1
ATOM 618 C C . PRO A 1 85 ? 7.213 -11.454 9.012 1.00 78.44 85 PRO A C 1
ATOM 620 O O . PRO A 1 85 ? 7.270 -11.760 10.199 1.00 78.44 85 PRO A O 1
ATOM 623 N N . ALA A 1 86 ? 8.180 -10.747 8.420 1.00 79.75 86 ALA A N 1
ATOM 624 C CA . ALA A 1 86 ? 9.325 -10.197 9.135 1.00 79.75 86 ALA A CA 1
ATOM 625 C C . ALA A 1 86 ? 9.048 -8.804 9.736 1.00 79.75 86 ALA A C 1
ATOM 627 O O . ALA A 1 86 ? 9.938 -8.229 10.363 1.00 79.75 86 ALA A O 1
ATOM 628 N N . GLY A 1 87 ? 7.839 -8.260 9.555 1.00 77.06 87 GLY A N 1
ATOM 629 C CA . GLY A 1 87 ? 7.390 -6.994 10.134 1.00 77.06 87 GLY A CA 1
ATOM 630 C C . GLY A 1 87 ? 8.100 -5.766 9.567 1.00 77.06 87 GLY A C 1
ATOM 631 O O . GLY A 1 87 ? 8.160 -4.740 10.239 1.00 77.06 87 GLY A O 1
ATOM 632 N N . ARG A 1 88 ? 8.679 -5.869 8.365 1.00 81.81 88 ARG A N 1
ATOM 633 C CA . ARG A 1 88 ? 9.619 -4.887 7.805 1.00 81.81 88 ARG A CA 1
ATOM 634 C C . ARG A 1 88 ? 8.935 -3.868 6.916 1.00 81.81 88 ARG A C 1
ATOM 636 O O . ARG A 1 88 ? 9.273 -2.693 6.948 1.00 81.81 88 ARG A O 1
ATOM 643 N N . ASN A 1 89 ? 8.005 -4.317 6.090 1.00 86.50 89 ASN A N 1
ATOM 644 C CA . ASN A 1 89 ? 7.352 -3.547 5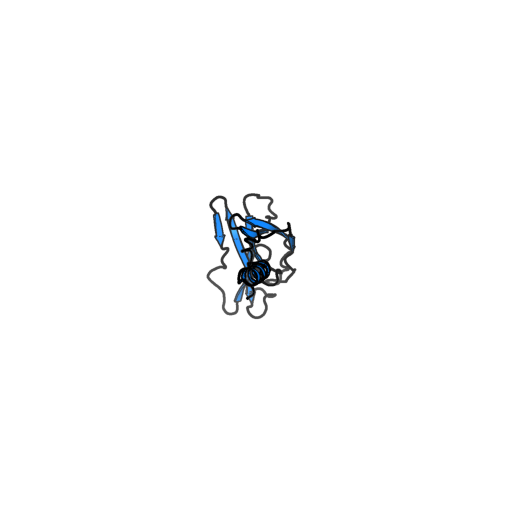.047 1.00 86.50 89 ASN A CA 1
ATOM 645 C C . ASN A 1 89 ? 5.885 -3.993 4.919 1.00 86.50 89 ASN A C 1
ATOM 647 O O . ASN A 1 89 ? 5.524 -5.090 5.351 1.00 86.50 89 ASN A O 1
ATOM 651 N N . PRO A 1 90 ? 5.011 -3.167 4.328 1.00 88.00 90 PRO A N 1
ATOM 652 C CA . PRO A 1 90 ? 3.643 -3.580 4.054 1.00 88.00 90 PRO A CA 1
ATOM 653 C C . PRO A 1 90 ? 3.628 -4.716 3.024 1.00 88.00 90 PRO A C 1
ATOM 655 O O . PRO A 1 90 ? 4.219 -4.608 1.948 1.00 88.00 90 PRO A O 1
ATOM 658 N N . ALA A 1 91 ? 2.927 -5.797 3.353 1.00 89.19 91 ALA A N 1
ATOM 659 C CA . ALA A 1 91 ? 2.582 -6.866 2.422 1.00 89.19 91 ALA A CA 1
ATOM 660 C C . ALA A 1 91 ? 1.219 -6.617 1.768 1.00 89.19 91 ALA A C 1
ATOM 662 O O . ALA A 1 91 ? 1.024 -6.948 0.603 1.00 89.19 91 ALA A O 1
ATOM 663 N N . GLU A 1 92 ? 0.293 -6.012 2.511 1.00 90.44 92 GLU A N 1
ATOM 664 C CA . GLU A 1 92 ? -1.052 -5.700 2.045 1.00 90.44 92 GLU A CA 1
ATOM 665 C C . GLU A 1 92 ? -1.502 -4.360 2.626 1.00 90.44 92 GLU A C 1
ATOM 667 O O . GLU A 1 92 ? -1.251 -4.069 3.797 1.00 90.44 92 GLU A O 1
ATOM 672 N N . CYS A 1 93 ? -2.197 -3.559 1.823 1.00 90.88 93 CYS A N 1
ATOM 673 C CA . CYS A 1 93 ? -2.869 -2.358 2.296 1.00 90.88 93 CYS A CA 1
ATOM 674 C C . CYS A 1 93 ? -4.337 -2.398 1.892 1.00 90.88 93 CYS A C 1
ATOM 676 O O . CYS A 1 93 ? -4.669 -2.749 0.762 1.00 90.88 93 CYS A O 1
ATOM 678 N N . ARG A 1 94 ? -5.214 -1.970 2.795 1.00 90.75 94 ARG A N 1
ATOM 679 C CA . ARG A 1 94 ? -6.633 -1.752 2.535 1.00 90.75 94 ARG A CA 1
ATOM 680 C C . ARG A 1 94 ? -6.965 -0.296 2.797 1.00 90.75 94 ARG A C 1
ATOM 682 O O . ARG A 1 94 ? -6.697 0.208 3.884 1.00 90.75 94 ARG A O 1
ATOM 689 N N . ARG A 1 95 ? -7.537 0.389 1.814 1.00 88.38 95 ARG A N 1
ATOM 690 C CA . ARG A 1 95 ? -7.984 1.774 1.946 1.00 88.38 95 ARG A CA 1
ATOM 691 C C . ARG A 1 95 ? -9.354 1.793 2.606 1.00 88.38 95 ARG A C 1
ATOM 693 O O . ARG A 1 95 ? -10.303 1.225 2.075 1.00 88.38 95 ARG A O 1
ATOM 700 N N . CYS A 1 96 ? -9.455 2.457 3.747 1.00 84.06 96 CYS A N 1
ATOM 701 C CA . CYS A 1 96 ? -10.696 2.616 4.483 1.00 84.06 96 CYS A CA 1
ATOM 702 C C . CYS A 1 96 ? -11.329 3.973 4.210 1.00 84.06 96 CYS A C 1
ATOM 704 O O . CYS A 1 96 ? -10.670 5.012 4.265 1.00 84.06 96 CYS A O 1
ATOM 706 N N . VAL A 1 97 ? -12.629 3.929 3.958 1.00 82.75 97 VAL A N 1
ATOM 707 C CA . VAL A 1 97 ? -13.545 5.065 3.889 1.00 82.75 97 VAL A CA 1
ATOM 708 C C . VAL A 1 97 ? -14.697 4.818 4.867 1.00 82.75 97 VAL A C 1
ATOM 710 O O . VAL A 1 97 ? -14.768 3.766 5.501 1.00 82.75 97 VAL A O 1
ATOM 713 N N . ALA A 1 98 ? -15.620 5.772 5.001 1.00 78.25 98 ALA A N 1
ATOM 714 C CA . ALA A 1 98 ? -16.732 5.670 5.952 1.00 78.25 98 ALA A CA 1
ATOM 715 C C . ALA A 1 98 ? -17.587 4.394 5.788 1.00 78.25 98 ALA A C 1
ATOM 717 O O . ALA A 1 98 ? -18.126 3.891 6.769 1.00 78.25 98 ALA A O 1
ATOM 718 N N . SER A 1 99 ? -17.697 3.863 4.568 1.00 81.31 99 SER A N 1
ATOM 719 C CA . SER A 1 99 ? -18.495 2.676 4.238 1.00 81.31 99 SER A CA 1
ATOM 720 C C . SER A 1 99 ? -17.757 1.339 4.385 1.00 81.31 99 SER A C 1
ATOM 722 O O . SER A 1 99 ? -18.388 0.294 4.246 1.00 81.31 99 SER A O 1
ATOM 724 N N . GLY A 1 100 ? -16.448 1.335 4.657 1.00 83.19 100 GLY A N 1
ATOM 725 C CA . GLY A 1 100 ? -15.661 0.107 4.793 1.00 83.19 100 GLY A CA 1
ATOM 726 C C . GLY A 1 100 ? -14.240 0.219 4.246 1.00 83.19 100 GLY A C 1
ATOM 727 O O . GLY A 1 100 ? -13.785 1.295 3.860 1.00 83.19 100 GLY A O 1
ATOM 728 N N . CYS A 1 101 ? -13.527 -0.911 4.230 1.00 85.62 101 CYS A N 1
ATOM 729 C CA . CYS A 1 101 ? -12.135 -0.991 3.790 1.00 85.62 101 CYS A CA 1
ATOM 730 C C . CYS A 1 101 ? -11.977 -1.896 2.568 1.00 85.62 101 CYS A C 1
ATOM 732 O O . CYS A 1 101 ? -12.276 -3.092 2.624 1.00 85.62 101 CYS A O 1
ATOM 734 N N . GLU A 1 102 ? -11.428 -1.350 1.492 1.00 90.56 102 GLU A N 1
ATOM 735 C CA . GLU A 1 102 ? -11.203 -2.054 0.232 1.00 90.56 102 GLU A CA 1
ATOM 736 C C . GLU A 1 102 ? -9.721 -2.377 0.044 1.00 90.56 102 GLU A C 1
ATOM 738 O O . GLU A 1 102 ? -8.858 -1.598 0.442 1.00 90.56 102 GLU A O 1
ATOM 743 N N . LEU A 1 103 ? -9.415 -3.540 -0.532 1.00 92.44 103 LEU A N 1
ATOM 744 C CA . LEU A 1 103 ? -8.042 -3.938 -0.826 1.00 92.44 103 LEU A CA 1
ATOM 745 C C . LEU A 1 103 ? -7.428 -3.005 -1.875 1.00 92.44 103 LEU A C 1
ATOM 747 O O . LEU A 1 103 ? -7.995 -2.814 -2.944 1.00 92.44 103 LEU A O 1
ATOM 751 N N . VAL A 1 104 ? -6.246 -2.455 -1.590 1.00 91.88 104 VAL A N 1
ATOM 752 C CA . VAL A 1 104 ? -5.459 -1.750 -2.603 1.00 91.88 104 VAL A CA 1
ATOM 753 C C . VAL A 1 104 ? -4.851 -2.813 -3.508 1.00 91.88 104 VAL A C 1
ATOM 755 O O . VAL A 1 104 ? -4.027 -3.612 -3.064 1.00 91.88 104 VAL A O 1
ATOM 758 N N . THR A 1 105 ? -5.266 -2.834 -4.769 1.00 93.12 105 THR A N 1
ATOM 759 C CA . THR A 1 105 ? -4.786 -3.792 -5.768 1.00 93.12 105 THR A CA 1
ATOM 760 C C . THR A 1 105 ? -3.815 -3.134 -6.744 1.00 93.12 105 THR A C 1
ATOM 762 O O . THR A 1 105 ? -3.951 -1.940 -7.034 1.00 93.12 105 THR A O 1
ATOM 765 N N . PRO A 1 106 ? -2.835 -3.884 -7.277 1.00 92.38 106 PRO A N 1
ATOM 766 C CA . PRO A 1 106 ? -1.986 -3.371 -8.338 1.00 92.38 106 PRO A CA 1
ATOM 767 C C . PRO A 1 106 ? -2.807 -3.138 -9.618 1.00 92.38 106 PRO A C 1
ATOM 769 O O . PRO A 1 106 ? -3.858 -3.762 -9.798 1.00 92.38 106 PRO A O 1
ATOM 772 N N . PRO A 1 107 ? -2.337 -2.272 -10.528 1.00 89.31 107 PRO A N 1
ATOM 773 C CA . PRO A 1 107 ? -2.911 -2.150 -11.863 1.00 89.31 107 PRO A CA 1
ATOM 774 C C . PRO A 1 107 ? -2.913 -3.492 -12.612 1.00 89.31 107 PRO A C 1
ATOM 776 O O . PRO A 1 107 ? -1.986 -4.290 -12.481 1.00 89.31 107 PRO A O 1
ATOM 779 N N . SER A 1 108 ? -3.943 -3.728 -13.430 1.00 87.56 108 SER A N 1
ATOM 780 C CA . SER A 1 108 ? -4.160 -5.021 -14.101 1.00 87.56 108 SER A CA 1
ATOM 781 C C . SER A 1 108 ? -3.154 -5.333 -15.211 1.00 87.56 108 SER A C 1
ATOM 783 O O . SER A 1 108 ? -2.993 -6.491 -15.583 1.00 87.56 108 SER A O 1
ATOM 785 N N . GLN A 1 109 ? -2.511 -4.311 -15.778 1.00 84.44 109 GLN A N 1
ATOM 786 C CA . GLN A 1 109 ? -1.554 -4.461 -16.871 1.00 84.44 109 GLN A CA 1
ATOM 787 C C . GLN A 1 109 ? -0.145 -4.237 -16.354 1.00 84.44 109 GLN A C 1
ATOM 789 O O . GLN A 1 109 ? 0.112 -3.256 -15.666 1.00 84.44 109 GLN A O 1
ATOM 794 N N . THR A 1 110 ? 0.763 -5.145 -16.685 1.00 85.94 110 THR A N 1
ATOM 795 C CA . THR A 1 110 ? 2.180 -5.041 -16.342 1.00 85.94 110 THR A CA 1
ATOM 796 C C . THR A 1 110 ? 2.997 -5.387 -17.577 1.00 85.94 110 THR A C 1
ATOM 798 O O . THR A 1 110 ? 2.644 -6.310 -18.312 1.00 85.94 110 THR A O 1
ATOM 801 N N . GLU A 1 111 ? 4.070 -4.644 -17.825 1.00 88.88 111 GLU A N 1
ATOM 802 C CA . GLU A 1 111 ? 4.955 -4.917 -18.954 1.00 88.88 111 GLU A CA 1
ATOM 803 C C . GLU A 1 111 ? 5.767 -6.214 -18.767 1.00 88.88 111 GLU A C 1
ATOM 805 O O . GLU A 1 111 ? 6.012 -6.646 -17.633 1.00 88.88 111 GLU A O 1
ATOM 810 N N . PRO A 1 112 ? 6.223 -6.854 -19.861 1.00 92.69 112 PRO A N 1
ATOM 811 C CA . PRO A 1 112 ? 7.085 -8.028 -19.778 1.00 92.69 112 PRO A CA 1
ATOM 812 C C . PRO A 1 112 ? 8.367 -7.746 -18.982 1.00 92.69 112 PRO A C 1
ATOM 814 O O . PRO A 1 112 ? 9.123 -6.830 -19.290 1.00 92.69 112 PRO A O 1
ATOM 817 N N . GLY A 1 113 ? 8.632 -8.565 -17.961 1.00 93.00 113 GLY A N 1
ATOM 818 C CA . GLY A 1 113 ? 9.794 -8.393 -17.078 1.00 93.00 113 GLY A CA 1
ATOM 819 C C . GLY A 1 113 ? 9.587 -7.388 -15.939 1.00 93.00 113 GLY A C 1
ATOM 820 O O . GLY A 1 113 ? 10.521 -7.150 -15.170 1.00 93.00 113 GLY A O 1
ATOM 821 N N . CYS A 1 114 ? 8.378 -6.846 -15.790 1.00 93.81 114 CYS A N 1
ATOM 822 C CA . CYS A 1 114 ? 8.000 -5.918 -14.730 1.00 93.81 114 CYS A CA 1
ATOM 823 C C . CYS A 1 114 ? 7.057 -6.565 -13.716 1.00 93.81 114 CYS A C 1
ATOM 825 O O . CYS A 1 114 ? 6.329 -7.508 -14.023 1.00 93.81 114 CYS A O 1
ATOM 827 N N . VAL A 1 115 ? 7.076 -6.050 -12.488 1.00 94.25 115 VAL A N 1
ATOM 828 C CA . VAL A 1 115 ? 6.144 -6.412 -11.415 1.00 94.25 115 VAL A CA 1
ATOM 829 C C . VAL A 1 115 ? 5.788 -5.175 -10.604 1.00 94.25 115 VAL A C 1
ATOM 831 O O . VAL A 1 115 ? 6.618 -4.290 -10.400 1.00 94.25 115 VAL A O 1
ATOM 834 N N . TYR A 1 116 ? 4.570 -5.130 -10.074 1.00 93.50 116 TYR A N 1
ATOM 835 C CA . TYR A 1 116 ? 4.202 -4.109 -9.102 1.00 93.50 116 TYR A CA 1
ATOM 836 C C . TYR A 1 116 ? 4.658 -4.498 -7.696 1.00 93.50 116 TYR A C 1
ATOM 838 O O . TYR A 1 116 ? 4.427 -5.614 -7.227 1.00 93.50 116 TYR A O 1
ATOM 846 N N . ARG A 1 117 ? 5.277 -3.551 -6.992 1.00 92.44 117 ARG A N 1
ATOM 847 C CA . ARG A 1 117 ? 5.625 -3.673 -5.574 1.00 92.44 117 ARG A CA 1
ATOM 848 C C . ARG A 1 117 ? 4.874 -2.630 -4.765 1.00 92.44 117 ARG A C 1
ATOM 850 O O . ARG A 1 117 ? 4.812 -1.466 -5.149 1.00 92.44 117 ARG A O 1
ATOM 857 N N . LEU A 1 118 ? 4.311 -3.063 -3.642 1.00 92.62 118 LEU A N 1
ATOM 858 C CA . LEU A 1 118 ? 3.637 -2.184 -2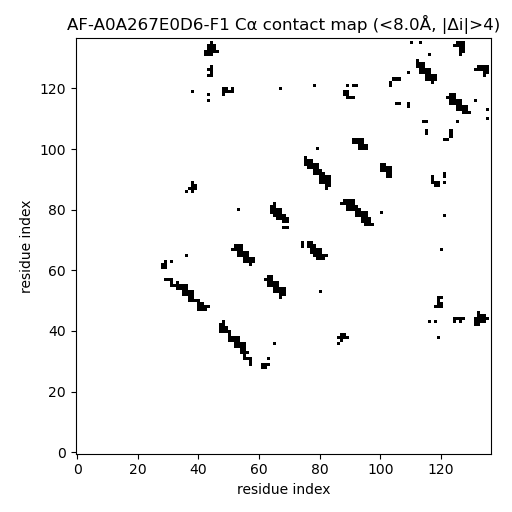.696 1.00 92.62 118 LEU A CA 1
ATOM 859 C C . LEU A 1 118 ? 4.684 -1.389 -1.908 1.00 92.62 118 LEU A C 1
ATOM 861 O O . LEU A 1 118 ? 5.551 -1.985 -1.266 1.00 92.62 118 LEU A O 1
ATOM 865 N N . SER A 1 119 ? 4.610 -0.063 -1.972 1.00 91.12 119 SER A N 1
ATOM 866 C CA . SER A 1 119 ? 5.472 0.878 -1.253 1.00 91.12 119 SER A CA 1
ATOM 867 C C . SER A 1 119 ? 5.051 1.035 0.208 1.00 91.12 119 SER A C 1
ATOM 869 O O . SER A 1 119 ? 3.943 0.663 0.598 1.00 91.12 119 SER A O 1
ATOM 871 N N . ASN A 1 120 ? 5.910 1.649 1.021 1.00 89.31 120 ASN A N 1
ATOM 872 C CA . ASN A 1 120 ? 5.610 1.988 2.412 1.00 89.31 120 ASN A CA 1
ATOM 873 C C . ASN A 1 120 ? 4.436 2.979 2.527 1.00 89.31 120 ASN A C 1
ATOM 875 O O . ASN A 1 120 ? 3.805 3.091 3.569 1.00 89.31 120 ASN A O 1
ATOM 879 N N . SER A 1 121 ? 4.101 3.694 1.452 1.00 86.50 121 SER A N 1
ATOM 880 C CA . SER A 1 121 ? 2.959 4.616 1.427 1.00 86.50 121 SER A CA 1
ATOM 881 C C . SER A 1 121 ? 1.679 3.974 0.872 1.00 86.50 121 SER A C 1
ATOM 883 O O . SER A 1 121 ? 0.771 4.695 0.466 1.00 86.50 121 SER A O 1
ATOM 885 N N . CYS A 1 122 ? 1.600 2.637 0.838 1.00 89.25 122 CYS A N 1
ATOM 886 C CA . CYS A 1 122 ? 0.471 1.881 0.287 1.00 89.25 122 CYS A CA 1
ATOM 887 C C . CYS A 1 122 ? 0.159 2.212 -1.185 1.00 89.25 122 CYS A C 1
ATOM 889 O O . CYS A 1 122 ? -1.000 2.228 -1.596 1.00 89.25 122 CYS A O 1
ATOM 891 N N . GLN A 1 123 ? 1.193 2.475 -1.987 1.00 89.38 123 GLN A N 1
ATOM 892 C CA . GLN A 1 123 ? 1.077 2.716 -3.428 1.00 89.38 123 GLN A CA 1
ATOM 893 C C . GLN A 1 123 ? 1.831 1.636 -4.198 1.00 89.38 123 GLN A C 1
ATOM 895 O O . GLN A 1 123 ? 2.896 1.201 -3.766 1.00 89.38 123 GLN A O 1
ATOM 900 N N . PHE A 1 124 ? 1.308 1.208 -5.344 1.00 91.88 124 PHE A N 1
ATOM 901 C CA . PHE A 1 124 ? 2.021 0.265 -6.201 1.00 91.88 124 PHE A CA 1
ATOM 902 C C . PHE A 1 124 ? 2.977 0.991 -7.141 1.00 91.88 124 PHE A C 1
ATOM 904 O O . PHE A 1 124 ? 2.582 1.901 -7.863 1.00 91.88 124 PHE A O 1
ATOM 911 N N . VAL A 1 125 ? 4.230 0.543 -7.147 1.00 91.94 125 VAL A N 1
ATOM 912 C CA . VAL A 1 125 ? 5.291 1.034 -8.030 1.00 91.94 125 VAL A CA 1
ATOM 913 C C . VAL A 1 125 ? 5.665 -0.084 -8.994 1.00 91.94 125 VAL A C 1
ATOM 915 O O . VAL A 1 125 ? 5.902 -1.213 -8.558 1.00 91.94 125 VAL A O 1
ATOM 918 N N . SER A 1 126 ? 5.691 0.214 -10.294 1.00 93.56 126 SER A N 1
ATOM 919 C CA . SER A 1 126 ? 6.169 -0.727 -11.312 1.00 93.56 126 SER A CA 1
ATOM 920 C C . SER A 1 126 ? 7.693 -0.780 -11.276 1.00 93.56 126 SER A C 1
ATOM 922 O O . SER A 1 126 ? 8.361 0.248 -11.402 1.00 93.56 126 SER A O 1
ATOM 924 N N . VAL A 1 127 ? 8.247 -1.969 -11.073 1.00 94.25 127 VAL A N 1
ATOM 925 C CA . VAL A 1 127 ? 9.691 -2.189 -10.963 1.00 94.25 127 VAL A CA 1
ATOM 926 C C . VAL A 1 127 ? 10.105 -3.408 -11.769 1.00 94.25 127 VAL A C 1
ATOM 928 O O . VAL A 1 127 ? 9.285 -4.286 -12.057 1.00 94.25 127 VAL A O 1
ATOM 931 N N . ARG A 1 128 ? 11.390 -3.506 -12.109 1.00 94.56 128 ARG A N 1
ATOM 932 C CA . ARG A 1 128 ? 11.904 -4.695 -12.796 1.00 94.56 128 ARG A CA 1
ATOM 933 C C . ARG A 1 128 ? 11.794 -5.919 -11.892 1.00 94.56 128 ARG A C 1
ATOM 935 O O . ARG A 1 128 ? 12.182 -5.889 -10.726 1.00 94.56 128 ARG A O 1
ATOM 942 N N . ALA A 1 129 ? 11.326 -7.034 -12.447 1.00 92.25 129 ALA A N 1
ATOM 943 C CA . ALA A 1 129 ? 11.189 -8.294 -11.720 1.00 92.25 129 ALA A CA 1
ATOM 944 C C . ALA A 1 129 ? 12.533 -8.810 -11.177 1.00 92.25 129 ALA A C 1
ATOM 946 O O . ALA A 1 129 ? 12.576 -9.403 -10.100 1.00 92.25 129 ALA A O 1
ATOM 947 N N . SER A 1 130 ? 13.622 -8.556 -11.910 1.00 93.31 130 SER A N 1
ATOM 948 C CA . SER A 1 130 ? 14.987 -8.947 -11.545 1.00 93.31 130 SER A CA 1
ATOM 949 C C . SER A 1 130 ? 15.651 -8.025 -10.519 1.00 93.31 130 SER A C 1
ATOM 951 O O . SER A 1 130 ? 16.559 -8.464 -9.822 1.00 93.31 130 SER A O 1
ATOM 953 N N . ASP A 1 131 ? 15.237 -6.757 -10.442 1.00 92.50 131 ASP A N 1
ATOM 954 C CA . ASP A 1 131 ? 15.794 -5.763 -9.519 1.00 92.50 131 ASP A CA 1
ATOM 955 C C . ASP A 1 131 ? 14.721 -4.723 -9.147 1.00 92.50 131 ASP A C 1
ATOM 957 O O . ASP A 1 131 ? 14.442 -3.814 -9.937 1.00 92.50 131 ASP A O 1
ATOM 961 N N . PRO A 1 132 ? 14.128 -4.812 -7.941 1.00 89.12 132 PRO A N 1
ATOM 962 C CA . PRO A 1 132 ? 13.080 -3.891 -7.509 1.00 89.12 132 PRO A CA 1
ATOM 963 C C . PRO A 1 132 ? 13.578 -2.450 -7.312 1.00 89.12 132 PRO A C 1
ATOM 965 O O . PRO A 1 132 ? 12.766 -1.529 -7.204 1.00 89.12 132 PRO A O 1
ATOM 968 N N . SER A 1 133 ? 14.897 -2.236 -7.289 1.00 90.62 133 SER A N 1
ATOM 969 C CA . SER A 1 133 ? 15.508 -0.909 -7.188 1.00 90.62 133 SER A CA 1
ATOM 970 C C . SER A 1 133 ? 15.438 -0.139 -8.505 1.00 90.62 133 SER A C 1
ATOM 972 O O . SER A 1 133 ? 15.689 1.060 -8.499 1.00 90.62 133 SER A O 1
ATOM 974 N N . GLN A 1 134 ? 15.100 -0.789 -9.622 1.00 92.44 134 GLN A N 1
ATOM 975 C CA . GLN A 1 134 ? 14.988 -0.167 -10.941 1.00 92.44 134 GLN A CA 1
ATOM 976 C C . GLN A 1 134 ? 13.526 -0.030 -11.358 1.00 92.44 134 GLN A C 1
ATOM 978 O O . GLN A 1 134 ? 12.741 -0.973 -11.237 1.00 92.44 134 GLN A O 1
ATOM 983 N N . ALA A 1 135 ? 13.168 1.142 -11.881 1.00 90.12 135 ALA A N 1
ATOM 984 C CA . ALA A 1 135 ? 11.852 1.357 -12.468 1.00 90.12 135 ALA A CA 1
ATOM 985 C C . ALA A 1 135 ? 11.706 0.554 -13.761 1.00 90.12 135 ALA A C 1
ATOM 987 O O . ALA A 1 135 ? 12.687 0.275 -14.465 1.00 90.12 135 ALA A O 1
ATOM 988 N N . CYS A 1 136 ? 10.465 0.206 -14.067 1.00 89.56 136 CYS A N 1
ATOM 989 C CA . CYS A 1 136 ? 10.111 -0.130 -15.434 1.00 89.56 136 CYS A CA 1
ATOM 990 C C . CYS A 1 136 ? 9.904 1.142 -16.266 1.00 89.56 136 CYS A C 1
ATOM 992 O O . CYS A 1 136 ? 9.603 2.184 -15.675 1.00 89.56 136 CYS A O 1
ATOM 994 N N . PRO A 1 137 ? 10.177 1.073 -17.582 1.00 78.38 137 PRO A N 1
ATOM 995 C CA . PRO A 1 137 ? 9.964 2.191 -18.494 1.00 78.38 137 PRO A CA 1
ATOM 996 C C . PRO A 1 137 ? 8.493 2.627 -18.588 1.00 78.38 137 PRO A C 1
ATOM 998 O O . PRO A 1 137 ? 7.603 1.906 -18.083 1.00 78.38 137 PRO A O 1
#

Organism: NCBI:txid282301